Protein AF-A0A3P1XA28-F1 (afdb_monomer)

Radius of gyration: 16.22 Å; Cα contacts (8 Å, |Δi|>4): 141; chains: 1; bounding box: 40×24×55 Å

Foldseek 3Di:
DDDPPPPCLQVVLVVQCVVPNPVCLVVLLLVCLPDRSVVVLLVDQALSSLLSLLLCLPVDVVSVVSNVSSCVVHVLSLLQNLLVCLLDPDHDDRRNDDPDDPVCVVVVSVVSNVVSVVVNLVSCVVPVVSLVVNLVVHDPSSNVVNVVSVD

Structure (mmCIF, N/CA/C/O backbone):
data_AF-A0A3P1XA28-F1
#
_entry.id   AF-A0A3P1XA28-F1
#
loop_
_atom_site.group_PDB
_atom_site.id
_atom_site.type_symbol
_atom_site.label_atom_id
_atom_site.label_alt_id
_atom_site.label_comp_id
_atom_site.label_asym_id
_atom_site.label_entity_id
_atom_site.label_seq_id
_atom_site.pdbx_PDB_ins_code
_atom_site.Cartn_x
_atom_site.Cartn_y
_atom_site.Cartn_z
_atom_site.occupancy
_atom_site.B_iso_or_equiv
_atom_site.auth_seq_id
_atom_site.auth_comp_id
_atom_site.auth_asym_id
_atom_site.auth_atom_id
_atom_site.pdbx_PDB_model_num
ATOM 1 N N . TYR A 1 1 ? 19.705 12.591 -31.874 1.00 35.22 1 TYR A N 1
ATOM 2 C CA . TYR A 1 1 ? 19.775 11.276 -31.211 1.00 35.22 1 TYR A CA 1
ATOM 3 C C . TYR A 1 1 ? 18.579 11.206 -30.271 1.00 35.22 1 TYR A C 1
ATOM 5 O O . TYR A 1 1 ? 18.633 11.771 -29.188 1.00 35.22 1 TYR A O 1
ATOM 13 N N . MET A 1 2 ? 17.436 10.715 -30.758 1.00 36.44 2 MET A N 1
ATOM 14 C CA . MET A 1 2 ? 16.180 10.734 -30.000 1.00 36.44 2 MET A CA 1
ATOM 15 C C . MET A 1 2 ? 16.175 9.569 -29.012 1.00 36.44 2 MET A C 1
ATOM 17 O O . MET A 1 2 ? 16.286 8.412 -29.414 1.00 36.44 2 MET A O 1
ATOM 21 N N . SER A 1 3 ? 16.091 9.883 -27.722 1.00 41.44 3 SER A N 1
ATOM 22 C CA . SER A 1 3 ? 15.895 8.905 -26.661 1.00 41.44 3 SER A CA 1
ATOM 23 C C . SER A 1 3 ? 14.536 8.237 -26.847 1.00 41.44 3 SER A C 1
ATOM 25 O O . SER A 1 3 ? 13.502 8.894 -26.746 1.00 41.44 3 SER A O 1
ATOM 27 N N . HIS A 1 4 ? 14.530 6.928 -27.092 1.00 43.44 4 HIS A N 1
ATOM 28 C CA . HIS A 1 4 ? 13.352 6.089 -26.890 1.00 43.44 4 HIS A CA 1
ATOM 29 C C . HIS A 1 4 ? 13.027 6.059 -25.386 1.00 43.44 4 HIS A C 1
ATOM 31 O O . HIS A 1 4 ? 13.326 5.098 -24.679 1.00 43.44 4 HIS A O 1
ATOM 37 N N . GLU A 1 5 ? 12.448 7.139 -24.866 1.00 47.38 5 GLU A N 1
ATOM 38 C CA . GLU A 1 5 ? 11.681 7.070 -23.631 1.00 47.38 5 GLU A CA 1
ATOM 39 C C . GLU A 1 5 ? 10.524 6.103 -23.886 1.00 47.38 5 GLU A C 1
ATOM 41 O O . GLU A 1 5 ? 9.892 6.146 -24.940 1.00 47.38 5 GLU A O 1
ATOM 46 N N . ASN A 1 6 ? 10.305 5.167 -22.965 1.00 49.56 6 ASN A N 1
ATOM 47 C CA . ASN A 1 6 ? 9.288 4.122 -23.063 1.00 49.56 6 ASN A CA 1
ATOM 48 C C . ASN A 1 6 ? 7.876 4.725 -23.190 1.00 49.56 6 ASN A C 1
ATOM 50 O O . ASN A 1 6 ? 7.129 4.771 -22.219 1.00 49.56 6 ASN A O 1
ATOM 54 N N . HIS A 1 7 ? 7.484 5.132 -24.397 1.00 51.06 7 HIS A N 1
ATOM 55 C CA . HIS A 1 7 ? 6.177 5.715 -24.716 1.00 51.06 7 HIS A CA 1
ATOM 56 C C . HIS A 1 7 ? 5.020 4.726 -24.481 1.00 51.06 7 HIS A C 1
ATOM 58 O O . HIS A 1 7 ? 3.857 5.103 -24.399 1.00 51.06 7 HIS A O 1
ATOM 64 N N . PHE A 1 8 ? 5.345 3.439 -24.334 1.00 56.00 8 PHE A N 1
ATOM 65 C CA . PHE A 1 8 ? 4.400 2.364 -24.055 1.00 56.00 8 PHE A CA 1
ATOM 66 C C . PHE A 1 8 ? 4.283 2.023 -22.566 1.00 56.00 8 PHE A C 1
ATOM 68 O O . PHE A 1 8 ? 3.598 1.059 -22.240 1.00 56.00 8 PHE A O 1
ATOM 75 N N . GLY A 1 9 ? 4.919 2.770 -21.654 1.00 73.81 9 GLY A N 1
ATOM 76 C CA . GLY A 1 9 ? 4.881 2.477 -20.216 1.00 73.81 9 GLY A CA 1
ATOM 77 C C . GLY A 1 9 ? 3.452 2.360 -19.678 1.00 73.81 9 GLY A C 1
ATOM 78 O O . GLY A 1 9 ? 3.111 1.369 -19.032 1.00 73.81 9 GLY A O 1
ATOM 79 N N . TYR A 1 10 ? 2.591 3.315 -20.032 1.00 79.12 10 TYR A N 1
ATOM 80 C CA . TYR A 1 10 ? 1.174 3.292 -19.667 1.00 79.12 10 TYR A CA 1
ATOM 81 C C . TYR A 1 10 ? 0.411 2.172 -20.380 1.00 79.12 10 TYR A C 1
ATOM 83 O O . TYR A 1 10 ? -0.246 1.364 -19.727 1.00 79.12 10 TYR A O 1
ATOM 91 N N . ALA A 1 11 ? 0.527 2.087 -21.709 1.00 82.56 11 ALA A N 1
ATOM 92 C CA . ALA A 1 11 ? -0.209 1.117 -22.520 1.00 82.56 11 ALA A CA 1
ATOM 93 C C . ALA A 1 11 ? 0.125 -0.336 -22.145 1.00 82.56 11 ALA A C 1
ATOM 95 O O . ALA A 1 11 ? -0.777 -1.163 -22.040 1.00 82.56 11 ALA A O 1
ATOM 96 N N . ALA A 1 12 ? 1.396 -0.636 -21.868 1.00 83.38 12 ALA A N 1
ATOM 97 C CA . ALA A 1 12 ? 1.843 -1.955 -21.433 1.00 83.38 12 ALA A CA 1
ATOM 98 C C . ALA A 1 12 ? 1.327 -2.299 -20.029 1.00 83.38 12 ALA A C 1
ATOM 100 O O . ALA A 1 12 ? 0.850 -3.410 -19.810 1.00 83.38 12 ALA A O 1
ATOM 101 N N . CYS A 1 13 ? 1.361 -1.349 -19.085 1.00 84.75 13 CYS A N 1
ATOM 102 C CA . CYS A 1 13 ? 0.790 -1.565 -17.752 1.00 84.75 13 CYS A CA 1
ATOM 103 C C . CYS A 1 13 ? -0.730 -1.778 -17.823 1.00 84.75 13 CYS A C 1
ATOM 105 O O . CYS A 1 13 ? -1.255 -2.673 -17.163 1.00 84.75 13 CYS A O 1
ATOM 107 N N . ALA A 1 14 ? -1.429 -0.988 -18.641 1.00 85.62 14 ALA A N 1
ATOM 108 C CA . ALA A 1 14 ? -2.871 -1.096 -18.836 1.00 85.62 14 ALA A CA 1
ATOM 109 C C . ALA A 1 14 ? -3.264 -2.421 -19.509 1.00 85.62 14 ALA A C 1
ATOM 111 O O . ALA A 1 14 ? -4.197 -3.078 -19.051 1.00 85.62 14 ALA A O 1
ATOM 112 N N . ALA A 1 15 ? -2.537 -2.844 -20.548 1.00 87.56 15 ALA A N 1
ATOM 113 C CA . ALA A 1 15 ? -2.749 -4.133 -21.202 1.00 87.56 15 ALA A CA 1
ATOM 114 C C . ALA A 1 15 ? -2.528 -5.295 -20.224 1.00 87.56 15 ALA A C 1
ATOM 116 O O . ALA A 1 15 ? -3.389 -6.161 -20.095 1.00 87.56 15 ALA A O 1
ATOM 117 N N . LEU A 1 16 ? -1.440 -5.256 -19.448 1.00 86.94 16 LEU A N 1
ATOM 118 C CA . LEU A 1 16 ? -1.138 -6.288 -18.457 1.00 86.94 16 LEU A CA 1
ATOM 119 C C . LEU A 1 16 ? -2.225 -6.392 -17.375 1.00 86.94 16 LEU A C 1
ATOM 121 O O . LEU A 1 16 ? -2.646 -7.494 -17.024 1.00 86.94 16 LEU A O 1
ATOM 125 N N . LEU A 1 17 ? -2.701 -5.254 -16.860 1.00 88.25 17 LEU A N 1
ATOM 126 C CA . LEU A 1 17 ? -3.811 -5.212 -15.902 1.00 88.25 17 LEU A CA 1
ATOM 127 C C . LEU A 1 17 ? -5.118 -5.715 -16.518 1.00 88.25 17 LEU A C 1
ATOM 129 O O . LEU A 1 17 ? -5.898 -6.368 -15.833 1.00 88.25 17 LEU A O 1
ATOM 133 N N . ARG A 1 18 ? -5.361 -5.442 -17.802 1.00 88.38 18 ARG A N 1
ATOM 134 C CA . ARG A 1 18 ? -6.544 -5.938 -18.511 1.00 88.38 18 ARG A CA 1
ATOM 135 C C . ARG A 1 18 ? -6.508 -7.454 -18.702 1.00 88.38 18 ARG A C 1
ATOM 137 O O . ARG A 1 18 ? -7.546 -8.093 -18.577 1.00 88.38 18 ARG A O 1
ATOM 144 N N . GLU A 1 19 ? -5.343 -8.019 -19.003 1.00 90.56 19 GLU A N 1
ATOM 145 C CA . GLU A 1 19 ? -5.184 -9.453 -19.278 1.00 90.56 19 GLU A CA 1
ATOM 146 C C . GLU A 1 19 ? -5.108 -10.304 -18.006 1.00 90.56 19 GLU A C 1
ATOM 148 O O . GLU A 1 19 ? -5.679 -11.390 -17.953 1.00 90.56 19 GLU A O 1
ATOM 153 N N . GLN A 1 20 ? -4.398 -9.830 -16.980 1.00 87.94 20 GLN A N 1
ATOM 154 C CA . GLN A 1 20 ? -4.088 -10.619 -15.778 1.00 87.94 20 GLN A CA 1
ATOM 155 C C . GLN A 1 20 ? -4.778 -10.091 -14.514 1.00 87.94 20 GLN A C 1
ATOM 157 O O . GLN A 1 20 ? -4.670 -10.698 -13.445 1.00 87.94 20 GLN A O 1
ATOM 162 N N . GLY A 1 21 ? -5.476 -8.957 -14.602 1.00 86.38 21 GLY A N 1
ATOM 163 C CA . GLY A 1 21 ? -6.157 -8.347 -13.466 1.00 86.38 21 GLY A CA 1
ATOM 164 C C . GLY A 1 21 ? -5.202 -8.033 -12.313 1.00 86.38 21 GLY A C 1
ATOM 165 O O . GLY A 1 21 ? -4.064 -7.596 -12.498 1.00 86.38 21 GLY A O 1
ATOM 166 N N . LEU A 1 22 ? -5.662 -8.301 -11.091 1.00 85.75 22 LEU A N 1
ATOM 167 C CA . LEU A 1 22 ? -4.906 -8.048 -9.860 1.00 85.75 22 LEU A CA 1
ATOM 168 C C . LEU A 1 22 ? -3.626 -8.896 -9.752 1.00 85.75 22 LEU A C 1
ATOM 170 O O . LEU A 1 22 ? -2.677 -8.480 -9.088 1.00 85.75 22 LEU A O 1
ATOM 174 N N . ALA A 1 23 ? -3.544 -10.036 -10.448 1.00 87.38 23 ALA A N 1
ATOM 175 C CA . ALA A 1 23 ? -2.345 -10.878 -10.452 1.00 87.38 23 ALA A CA 1
ATOM 176 C C . ALA A 1 23 ? -1.135 -10.198 -11.128 1.00 87.38 23 ALA A C 1
ATOM 178 O O . ALA A 1 23 ? 0.005 -10.613 -10.914 1.00 87.38 23 ALA A O 1
ATOM 179 N N . ALA A 1 24 ? -1.355 -9.131 -11.905 1.00 87.75 24 ALA A N 1
ATOM 180 C CA . ALA A 1 24 ? -0.289 -8.322 -12.490 1.00 87.75 24 ALA A CA 1
ATOM 181 C C . ALA A 1 24 ? 0.409 -7.391 -11.484 1.00 87.75 24 ALA A C 1
ATOM 183 O O . ALA A 1 24 ? 1.544 -6.977 -11.727 1.00 87.75 24 ALA A O 1
ATOM 184 N N . ILE A 1 25 ? -0.239 -7.041 -10.364 1.00 86.00 25 ILE A N 1
ATOM 185 C CA . ILE A 1 25 ? 0.243 -6.001 -9.436 1.00 86.00 25 ILE A CA 1
ATOM 186 C C . ILE A 1 25 ? 1.679 -6.262 -8.943 1.00 86.00 25 ILE A C 1
ATOM 188 O O . ILE A 1 25 ? 2.491 -5.335 -9.010 1.00 86.00 25 ILE A O 1
ATOM 192 N N . PRO A 1 26 ? 2.066 -7.488 -8.526 1.00 84.94 26 PRO A N 1
ATOM 193 C CA . PRO A 1 26 ? 3.438 -7.758 -8.092 1.00 84.94 26 PRO A CA 1
ATOM 194 C C . PRO A 1 26 ? 4.483 -7.502 -9.187 1.00 84.94 26 PRO A C 1
ATOM 196 O O . PRO A 1 26 ? 5.574 -7.017 -8.895 1.00 84.94 26 PRO A O 1
ATOM 199 N N . ARG A 1 27 ? 4.144 -7.768 -10.457 1.00 84.94 27 ARG A N 1
ATOM 200 C CA . ARG A 1 27 ? 5.033 -7.512 -11.606 1.00 84.94 27 ARG A CA 1
ATOM 201 C C . ARG A 1 27 ? 5.207 -6.016 -11.860 1.00 84.94 27 ARG A C 1
ATOM 203 O O . ARG A 1 27 ? 6.284 -5.568 -12.242 1.00 84.94 27 ARG A O 1
ATOM 210 N N . LEU A 1 28 ? 4.163 -5.234 -11.602 1.00 86.25 28 LEU A N 1
ATOM 211 C CA . LEU A 1 28 ? 4.179 -3.780 -11.747 1.00 86.25 28 LEU A CA 1
ATOM 212 C C . LEU A 1 28 ? 4.897 -3.061 -10.601 1.00 86.25 28 LEU A C 1
ATOM 214 O O . LEU A 1 28 ? 5.304 -1.908 -10.767 1.00 86.25 28 LEU A O 1
ATOM 218 N N . ALA A 1 29 ? 5.109 -3.730 -9.465 1.00 84.81 29 ALA A N 1
ATOM 219 C CA . ALA A 1 29 ? 5.669 -3.124 -8.263 1.00 84.81 29 ALA A CA 1
ATOM 220 C C . ALA A 1 29 ? 7.033 -2.455 -8.492 1.00 84.81 29 ALA A C 1
ATOM 222 O O . ALA A 1 29 ? 7.284 -1.359 -7.987 1.00 84.81 29 ALA A O 1
ATOM 223 N N . MET A 1 30 ? 7.893 -3.046 -9.327 1.00 83.06 30 MET A N 1
ATOM 224 C CA . MET A 1 30 ? 9.197 -2.463 -9.666 1.00 83.06 30 MET A CA 1
ATOM 225 C C . MET A 1 30 ? 9.095 -1.124 -10.419 1.00 83.06 30 MET A C 1
ATOM 227 O O . MET A 1 30 ? 10.009 -0.300 -10.342 1.00 83.06 30 MET A O 1
ATOM 231 N N . TYR A 1 31 ? 7.971 -0.870 -11.094 1.00 85.75 31 TYR A N 1
ATOM 232 C CA . TYR A 1 31 ? 7.710 0.342 -11.871 1.00 85.75 31 TYR A CA 1
ATOM 233 C C . TYR A 1 31 ? 6.758 1.321 -11.176 1.00 85.75 31 TYR A C 1
ATOM 235 O O . TYR A 1 31 ? 6.542 2.405 -11.707 1.00 85.75 31 TYR A O 1
ATOM 243 N N . ALA A 1 32 ? 6.240 1.008 -9.985 1.00 85.00 32 ALA A N 1
ATOM 244 C CA . ALA A 1 32 ? 5.228 1.822 -9.297 1.00 85.00 32 ALA A CA 1
ATOM 245 C C . ALA A 1 32 ? 5.668 3.272 -8.995 1.00 85.00 32 ALA A C 1
ATOM 247 O O . ALA A 1 32 ? 4.841 4.169 -8.852 1.00 85.00 32 ALA A O 1
ATOM 248 N N . HIS A 1 33 ? 6.979 3.516 -8.925 1.00 81.00 33 HIS A N 1
ATOM 249 C CA . HIS A 1 33 ? 7.553 4.850 -8.738 1.00 81.00 33 HIS A CA 1
ATOM 250 C C . HIS A 1 33 ? 7.545 5.713 -10.013 1.00 81.00 33 HIS A C 1
ATOM 252 O O . HIS A 1 33 ? 7.692 6.939 -9.920 1.00 81.00 33 HIS A O 1
ATOM 258 N N . LYS A 1 34 ? 7.405 5.086 -11.191 1.00 85.44 34 LYS A N 1
ATOM 259 C CA . LYS A 1 34 ? 7.306 5.756 -12.493 1.00 85.44 34 LYS A CA 1
ATOM 260 C C . LYS A 1 34 ? 5.908 6.336 -12.688 1.00 85.44 34 LYS A C 1
ATOM 262 O O . LYS A 1 34 ? 4.939 5.855 -12.104 1.00 85.44 34 LYS A O 1
ATOM 267 N N . GLU A 1 35 ? 5.817 7.373 -13.512 1.00 83.00 35 GLU A N 1
ATOM 268 C CA . GLU A 1 35 ? 4.585 8.140 -13.680 1.00 83.00 35 GLU A CA 1
ATOM 269 C C . GLU A 1 35 ? 3.430 7.330 -14.257 1.00 83.00 35 GLU A C 1
ATOM 271 O O . GLU A 1 35 ? 2.358 7.310 -13.653 1.00 83.00 35 GLU A O 1
ATOM 276 N N . ASP A 1 36 ? 3.673 6.597 -15.337 1.00 85.38 36 ASP A N 1
ATOM 277 C CA . ASP A 1 36 ? 2.646 5.816 -16.024 1.00 85.38 36 ASP A CA 1
ATOM 278 C C . ASP A 1 36 ? 2.018 4.743 -15.127 1.00 85.38 36 ASP A C 1
ATOM 280 O O . ASP A 1 36 ? 0.812 4.732 -14.873 1.00 85.38 36 ASP A O 1
ATOM 284 N N . CYS A 1 37 ? 2.865 3.855 -14.599 1.00 86.44 37 CYS A N 1
ATOM 285 C CA . CYS A 1 37 ? 2.445 2.740 -13.757 1.00 86.44 37 CYS A CA 1
ATOM 286 C C . CYS A 1 37 ? 1.826 3.246 -12.448 1.00 86.44 37 CYS A C 1
ATOM 288 O O . CYS A 1 37 ? 0.732 2.828 -12.075 1.00 86.44 37 CYS A O 1
ATOM 290 N N . GLY A 1 38 ? 2.476 4.201 -11.774 1.00 85.00 38 GLY A N 1
ATOM 291 C CA . GLY A 1 38 ? 1.964 4.764 -10.528 1.00 85.00 38 GLY A CA 1
ATOM 292 C C . GLY A 1 38 ? 0.599 5.438 -10.697 1.00 85.00 38 GLY A C 1
ATOM 293 O O . GLY A 1 38 ? -0.257 5.305 -9.824 1.00 85.00 38 GLY A O 1
ATOM 294 N N . SER A 1 39 ? 0.366 6.134 -11.812 1.00 86.50 39 SER A N 1
ATOM 295 C CA . SER A 1 39 ? -0.911 6.818 -12.070 1.00 86.50 39 SER A CA 1
ATOM 296 C C . SER A 1 39 ? -2.058 5.851 -12.361 1.00 86.50 39 SER A C 1
ATOM 298 O O . SER A 1 39 ? -3.187 6.125 -11.952 1.00 86.50 39 SER A O 1
ATOM 300 N N . LEU A 1 40 ? -1.773 4.716 -13.008 1.00 87.19 40 LEU A N 1
ATOM 301 C CA . LEU A 1 40 ? -2.730 3.617 -13.182 1.00 87.19 40 LEU A CA 1
ATOM 302 C C . LEU A 1 40 ? -3.067 2.951 -11.850 1.00 87.19 40 LEU A C 1
ATOM 304 O O . LEU A 1 40 ? -4.239 2.802 -11.508 1.00 87.19 40 LEU A O 1
ATOM 308 N N . LEU A 1 41 ? -2.039 2.602 -11.074 1.00 88.06 41 LEU A N 1
ATOM 309 C CA . LEU A 1 41 ? -2.194 1.946 -9.779 1.00 88.06 41 LEU A CA 1
ATOM 310 C C . LEU A 1 41 ? -3.082 2.765 -8.832 1.00 88.06 41 LEU A C 1
ATOM 312 O O . LEU A 1 41 ? -3.953 2.209 -8.172 1.00 88.06 41 LEU A O 1
ATOM 316 N N . VAL A 1 42 ? -2.952 4.095 -8.819 1.00 89.44 42 VAL A N 1
ATOM 317 C CA . VAL A 1 42 ? -3.759 4.947 -7.927 1.00 89.44 42 VAL A CA 1
ATOM 318 C C . VAL A 1 42 ? -5.277 4.822 -8.141 1.00 89.44 42 VAL A C 1
ATOM 320 O O . VAL A 1 42 ? -6.048 5.156 -7.244 1.00 89.44 42 VAL A O 1
ATOM 323 N N . GLN A 1 43 ? -5.720 4.342 -9.303 1.00 87.88 43 GLN A N 1
ATOM 324 C CA . GLN A 1 43 ? -7.142 4.194 -9.627 1.00 87.88 43 GLN A CA 1
ATOM 325 C C . GLN A 1 43 ? -7.740 2.857 -9.165 1.00 87.88 43 GLN A C 1
ATOM 327 O O . GLN A 1 43 ? -8.957 2.698 -9.176 1.00 87.88 43 GLN A O 1
ATOM 332 N N . ILE A 1 44 ? -6.909 1.896 -8.756 1.00 88.50 44 ILE A N 1
ATOM 333 C CA . ILE A 1 44 ? -7.345 0.538 -8.422 1.00 88.50 44 ILE A CA 1
ATOM 334 C C . ILE A 1 44 ? -7.525 0.424 -6.912 1.00 88.50 4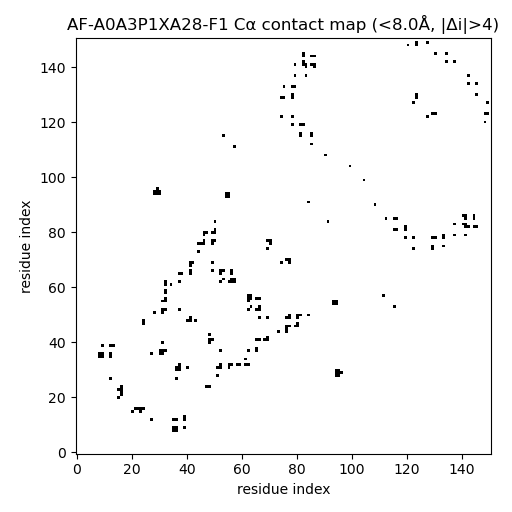4 ILE A C 1
ATOM 336 O O . ILE A 1 44 ? -6.543 0.438 -6.176 1.00 88.50 44 ILE A O 1
ATOM 340 N N . ASN A 1 45 ? -8.764 0.241 -6.450 1.00 88.62 45 ASN A N 1
ATOM 341 C CA . ASN A 1 45 ? -9.057 0.016 -5.034 1.00 88.62 45 ASN A CA 1
ATOM 342 C C . ASN A 1 45 ? -8.654 -1.402 -4.595 1.00 88.62 45 ASN A C 1
ATOM 344 O O . ASN A 1 45 ? -9.482 -2.312 -4.575 1.00 88.62 45 ASN A O 1
ATOM 348 N N . HIS A 1 46 ? -7.378 -1.612 -4.272 1.00 84.56 46 HIS A N 1
ATOM 349 C CA . HIS A 1 46 ? -6.896 -2.904 -3.795 1.00 84.56 46 HIS A CA 1
ATOM 350 C C . HIS A 1 46 ? -5.760 -2.768 -2.760 1.00 84.56 46 HIS A C 1
ATOM 352 O O . HIS A 1 46 ? -4.798 -2.033 -3.006 1.00 84.56 46 HIS A O 1
ATOM 358 N N . PRO A 1 47 ? -5.788 -3.513 -1.633 1.00 82.44 47 PRO A N 1
ATOM 359 C CA . PRO A 1 47 ? -4.774 -3.413 -0.575 1.00 82.44 47 PRO A CA 1
ATOM 360 C C . PRO A 1 47 ? -3.331 -3.628 -1.055 1.00 82.44 47 PRO A C 1
ATOM 362 O O . PRO A 1 47 ? -2.418 -2.919 -0.633 1.00 82.44 47 PRO A O 1
ATOM 365 N N . GLN A 1 48 ? -3.105 -4.544 -2.005 1.00 85.25 48 GLN A N 1
ATOM 366 C CA . GLN A 1 48 ? -1.756 -4.761 -2.553 1.00 85.25 48 GLN A CA 1
ATOM 367 C C . GLN A 1 48 ? -1.228 -3.549 -3.334 1.00 85.25 48 GLN A C 1
ATOM 369 O O . GLN A 1 48 ? -0.014 -3.332 -3.393 1.00 85.25 48 GLN A O 1
ATOM 374 N N . VAL A 1 49 ? -2.117 -2.746 -3.925 1.00 90.00 49 VAL A N 1
ATOM 375 C CA . VAL A 1 49 ? -1.722 -1.560 -4.686 1.00 90.00 49 VAL A CA 1
ATOM 376 C C . VAL A 1 49 ? -1.217 -0.479 -3.746 1.00 90.00 49 VAL A C 1
ATOM 378 O O . VAL A 1 49 ? -0.094 -0.007 -3.910 1.00 90.00 49 VAL A O 1
ATOM 381 N N . ILE A 1 50 ? -1.990 -0.140 -2.715 1.00 91.81 50 ILE A N 1
ATOM 382 C CA . ILE A 1 50 ? -1.550 0.843 -1.723 1.00 91.81 50 ILE A CA 1
ATOM 383 C C . ILE A 1 50 ? -0.325 0.363 -0.949 1.00 91.81 50 ILE A C 1
ATOM 385 O O . ILE A 1 50 ? 0.581 1.158 -0.722 1.00 91.81 50 ILE A O 1
ATOM 389 N N . ARG A 1 51 ? -0.212 -0.937 -0.651 1.00 90.38 51 ARG A N 1
ATOM 390 C CA . ARG A 1 51 ? 1.012 -1.513 -0.077 1.00 90.38 51 ARG A CA 1
ATOM 391 C C . ARG A 1 51 ? 2.223 -1.233 -0.965 1.00 90.38 51 ARG A C 1
ATOM 393 O O . ARG A 1 51 ? 3.248 -0.761 -0.486 1.00 90.38 51 ARG A O 1
ATOM 400 N N . THR A 1 52 ? 2.087 -1.451 -2.268 1.00 89.56 52 THR A N 1
ATOM 401 C CA . THR A 1 52 ? 3.145 -1.161 -3.241 1.00 89.56 52 THR A CA 1
ATOM 402 C C . THR A 1 52 ? 3.474 0.333 -3.300 1.00 89.56 52 THR A C 1
ATOM 404 O O . THR A 1 52 ? 4.649 0.695 -3.280 1.00 89.56 52 THR A O 1
ATOM 407 N N . LEU A 1 53 ? 2.462 1.207 -3.321 1.00 90.44 53 LEU A N 1
ATOM 408 C CA . LEU A 1 53 ? 2.646 2.663 -3.335 1.00 90.44 53 LEU A CA 1
ATOM 409 C C . LEU A 1 53 ? 3.332 3.171 -2.056 1.00 90.44 53 LEU A C 1
ATOM 411 O O . LEU A 1 53 ? 4.237 3.998 -2.143 1.00 90.44 53 LEU A O 1
ATOM 415 N N . LEU A 1 54 ? 2.964 2.638 -0.887 1.00 90.62 54 LEU A N 1
ATOM 416 C CA . LEU A 1 54 ? 3.586 2.942 0.407 1.00 90.62 54 LEU A CA 1
ATOM 417 C C . LEU A 1 54 ? 5.054 2.509 0.465 1.00 90.62 54 LEU A C 1
ATOM 419 O O . LEU A 1 54 ? 5.867 3.195 1.084 1.00 90.62 54 LEU A O 1
ATOM 423 N N . LEU A 1 55 ? 5.407 1.401 -0.193 1.00 88.56 55 LEU A N 1
ATOM 424 C CA . LEU A 1 55 ? 6.787 0.914 -0.263 1.00 88.56 55 LEU A CA 1
ATOM 425 C C . LEU A 1 55 ? 7.693 1.777 -1.141 1.00 88.56 55 LEU A C 1
ATOM 427 O O . LEU A 1 55 ? 8.902 1.721 -0.933 1.00 88.56 55 LEU A O 1
ATOM 431 N N . VAL A 1 56 ? 7.133 2.521 -2.102 1.00 86.75 56 VAL A N 1
ATOM 432 C CA . VAL A 1 56 ? 7.878 3.400 -3.025 1.00 86.75 56 VAL A CA 1
ATOM 433 C C . VAL A 1 56 ? 7.681 4.894 -2.739 1.00 86.75 56 VAL A C 1
ATOM 435 O O . VAL A 1 56 ? 8.181 5.731 -3.493 1.00 86.75 56 VAL A O 1
ATOM 438 N N . ALA A 1 57 ? 6.945 5.244 -1.681 1.00 86.56 57 ALA A N 1
ATOM 439 C CA . ALA A 1 57 ? 6.532 6.616 -1.380 1.00 86.56 57 ALA A CA 1
ATOM 440 C C . ALA A 1 57 ? 7.719 7.573 -1.177 1.00 86.56 57 ALA A C 1
ATOM 442 O O . ALA A 1 57 ? 7.650 8.734 -1.577 1.00 86.56 57 ALA A O 1
ATOM 443 N N . ASP A 1 58 ? 8.822 7.079 -0.614 1.00 83.25 58 ASP A N 1
ATOM 444 C CA . ASP A 1 58 ? 10.035 7.846 -0.320 1.00 83.25 58 ASP A CA 1
ATOM 445 C C . ASP A 1 58 ? 10.976 8.008 -1.526 1.00 83.25 58 ASP A C 1
ATOM 447 O O . ASP A 1 58 ? 11.957 8.744 -1.438 1.00 83.25 58 ASP A O 1
ATOM 451 N N . LYS A 1 59 ? 10.690 7.386 -2.681 1.00 80.00 59 LYS A N 1
ATOM 452 C CA . LYS A 1 59 ? 11.560 7.519 -3.865 1.00 80.00 59 LYS A CA 1
ATOM 453 C C . LYS A 1 59 ? 11.540 8.899 -4.497 1.00 80.00 59 LYS A C 1
ATOM 455 O O . LYS A 1 59 ? 12.558 9.351 -5.013 1.00 80.00 59 LYS A O 1
ATOM 460 N N . ASN A 1 60 ? 10.365 9.512 -4.588 1.00 83.62 60 ASN A N 1
ATOM 461 C CA . ASN A 1 60 ? 10.193 10.792 -5.260 1.00 83.62 60 ASN A CA 1
ATOM 462 C C . ASN A 1 60 ? 8.913 11.491 -4.786 1.00 83.62 60 ASN A C 1
ATOM 464 O O . ASN A 1 60 ? 7.956 10.852 -4.345 1.00 83.62 60 ASN A O 1
ATOM 468 N N . LYS A 1 61 ? 8.879 12.822 -4.925 1.00 86.62 61 LYS A N 1
ATOM 469 C CA . LYS A 1 61 ? 7.712 13.639 -4.553 1.00 86.62 61 LYS A CA 1
ATOM 470 C C . LYS A 1 61 ? 6.405 13.149 -5.210 1.00 86.62 61 LYS A C 1
ATOM 472 O O . LYS A 1 61 ? 5.408 13.072 -4.495 1.00 86.62 61 LYS A O 1
ATOM 477 N N . PRO A 1 62 ? 6.371 12.762 -6.504 1.00 87.38 62 PRO A N 1
ATOM 478 C CA . PRO A 1 62 ? 5.153 12.234 -7.118 1.00 87.38 62 PRO A CA 1
ATOM 479 C C . PRO A 1 62 ? 4.616 10.959 -6.456 1.00 87.38 62 PRO A C 1
ATOM 481 O O . PRO A 1 62 ? 3.407 10.823 -6.313 1.00 87.38 62 PRO A O 1
ATOM 484 N N . SER A 1 63 ? 5.473 10.036 -6.014 1.00 86.56 63 SER A N 1
ATOM 485 C CA . SER A 1 63 ? 5.036 8.792 -5.356 1.00 86.56 63 SER A CA 1
ATOM 486 C C . SER A 1 63 ? 4.385 9.073 -4.005 1.00 86.56 63 SER A C 1
ATOM 488 O O . SER A 1 63 ? 3.335 8.506 -3.705 1.00 86.56 63 SER A O 1
ATOM 490 N N . LEU A 1 64 ? 4.923 10.028 -3.244 1.00 88.62 64 LEU A N 1
ATOM 491 C CA . LEU A 1 64 ? 4.281 10.510 -2.022 1.00 88.62 64 LEU A CA 1
ATOM 492 C C . LEU A 1 64 ? 2.905 11.136 -2.310 1.00 88.62 64 LEU A C 1
ATOM 494 O O . LEU A 1 64 ? 1.926 10.834 -1.629 1.00 88.62 64 LEU A O 1
ATOM 498 N N . GLN A 1 65 ? 2.798 11.957 -3.361 1.00 89.56 65 GLN A N 1
ATOM 499 C CA . GLN A 1 65 ? 1.518 12.548 -3.782 1.00 89.56 65 GLN A CA 1
ATOM 500 C C . GLN A 1 65 ? 0.506 11.491 -4.249 1.00 89.56 65 GLN A C 1
ATOM 502 O O . GLN A 1 65 ? -0.696 11.651 -4.044 1.00 89.56 65 GLN A O 1
ATOM 507 N N . ARG A 1 66 ? 0.965 10.377 -4.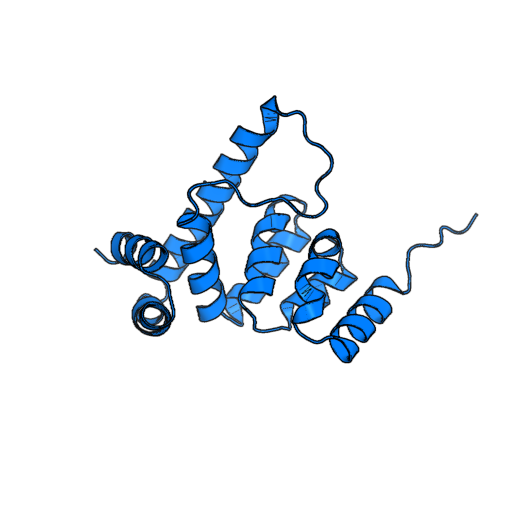828 1.00 90.06 66 ARG A N 1
ATOM 508 C CA . ARG A 1 66 ? 0.103 9.248 -5.208 1.00 90.06 66 ARG A CA 1
ATOM 509 C C . ARG A 1 66 ? -0.498 8.553 -3.993 1.00 90.06 66 ARG A C 1
ATOM 511 O O . ARG A 1 66 ? -1.698 8.302 -4.000 1.00 90.06 66 ARG A O 1
ATOM 518 N N . VAL A 1 67 ? 0.282 8.325 -2.936 1.00 90.88 67 VAL A N 1
ATOM 519 C CA . VAL A 1 67 ? -0.249 7.845 -1.644 1.00 90.88 67 VAL A CA 1
ATOM 520 C C . VAL A 1 67 ? -1.235 8.863 -1.061 1.00 90.88 67 VAL A C 1
ATOM 522 O O . VAL A 1 67 ? -2.315 8.497 -0.594 1.00 90.88 67 VAL A O 1
ATOM 525 N N . ALA A 1 68 ? -0.913 10.158 -1.157 1.00 89.75 68 ALA A N 1
ATOM 526 C CA . ALA A 1 68 ? -1.801 11.231 -0.718 1.00 89.75 68 ALA A CA 1
ATOM 527 C C . ALA A 1 68 ? -3.139 11.257 -1.492 1.00 89.75 68 ALA A C 1
ATOM 529 O O . ALA A 1 68 ? -4.190 11.530 -0.923 1.00 89.75 68 ALA A O 1
ATOM 530 N N . LYS A 1 69 ? -3.127 10.953 -2.789 1.00 91.06 69 LYS A N 1
ATOM 531 C CA . LYS A 1 69 ? -4.346 10.843 -3.601 1.00 91.06 69 LYS A CA 1
ATOM 532 C C . LYS A 1 69 ? -5.110 9.552 -3.300 1.00 91.06 69 LYS A C 1
ATOM 534 O O . LYS A 1 69 ? -6.329 9.583 -3.176 1.00 91.06 69 LYS A O 1
ATOM 539 N N . TYR A 1 70 ? -4.398 8.437 -3.150 1.00 91.31 70 TYR A N 1
ATOM 540 C CA . TYR A 1 70 ? -5.002 7.132 -2.903 1.00 91.31 70 TYR A CA 1
ATOM 541 C C . TYR A 1 70 ? -5.759 7.096 -1.576 1.00 91.31 70 TYR A C 1
ATOM 543 O O . TYR A 1 70 ? -6.906 6.664 -1.560 1.00 91.31 70 TYR A O 1
ATOM 551 N N . HIS A 1 71 ? -5.173 7.590 -0.478 1.00 87.25 71 HIS A N 1
ATOM 552 C CA . HIS A 1 71 ? -5.843 7.524 0.828 1.00 87.25 71 HIS A CA 1
ATOM 553 C C . HIS A 1 71 ? -7.136 8.341 0.879 1.00 87.25 71 HIS A C 1
ATOM 555 O O . HIS A 1 71 ? -8.055 7.965 1.597 1.00 87.25 71 HIS A O 1
ATOM 561 N N . LYS A 1 72 ? -7.221 9.440 0.116 1.00 88.75 72 LYS A N 1
ATOM 562 C CA . LYS A 1 72 ? -8.445 10.247 0.020 1.00 88.75 72 LYS A CA 1
ATOM 563 C C . LYS A 1 72 ? -9.568 9.488 -0.675 1.00 88.75 72 LYS A C 1
ATOM 565 O O . LYS A 1 72 ? -10.719 9.622 -0.284 1.00 88.75 72 LYS A O 1
ATOM 570 N N . ASN A 1 73 ? -9.224 8.696 -1.688 1.00 89.75 73 ASN A N 1
ATOM 571 C CA . ASN A 1 73 ? -10.194 7.919 -2.453 1.00 89.75 73 ASN A CA 1
ATOM 572 C C . ASN A 1 73 ? -10.560 6.604 -1.750 1.00 89.75 73 ASN A C 1
ATOM 574 O O . ASN A 1 73 ? -11.708 6.177 -1.808 1.00 89.75 73 ASN A O 1
ATOM 578 N N . PHE A 1 74 ? -9.587 5.962 -1.096 1.00 90.81 74 PHE A N 1
ATOM 579 C CA . PHE A 1 74 ? -9.706 4.618 -0.525 1.00 90.81 74 PHE A CA 1
ATOM 580 C C . PHE A 1 74 ? -9.085 4.553 0.885 1.00 90.81 74 PHE A C 1
ATOM 582 O O . PHE A 1 74 ? -8.026 3.936 1.091 1.00 90.81 74 PHE A O 1
ATOM 589 N N . PRO A 1 75 ? -9.718 5.194 1.883 1.00 88.94 75 PRO A N 1
ATOM 590 C CA . PRO A 1 75 ? -9.176 5.254 3.237 1.00 88.94 75 PRO A CA 1
ATOM 591 C C . PRO A 1 75 ? -9.170 3.879 3.927 1.00 88.94 75 PRO A C 1
ATOM 593 O O . PRO A 1 75 ? -8.185 3.546 4.586 1.00 88.94 75 PRO A O 1
ATOM 596 N N . HIS A 1 76 ? -10.179 3.029 3.693 1.00 89.88 76 HIS A N 1
ATOM 597 C CA . HIS A 1 76 ? -10.252 1.662 4.238 1.00 89.88 76 HIS A CA 1
ATOM 598 C C . HIS A 1 76 ? -9.079 0.783 3.801 1.00 89.88 76 HIS A C 1
ATOM 600 O O . HIS A 1 76 ? -8.410 0.173 4.633 1.00 89.88 76 HIS A O 1
ATOM 606 N N . ALA A 1 77 ? -8.791 0.754 2.495 1.00 89.94 77 ALA A N 1
ATOM 607 C CA . ALA A 1 77 ? -7.687 -0.035 1.950 1.00 89.94 77 ALA A CA 1
ATOM 608 C C . ALA A 1 77 ? -6.330 0.474 2.457 1.00 89.94 77 ALA A C 1
ATOM 610 O O . ALA A 1 77 ? -5.425 -0.319 2.714 1.00 89.94 77 ALA A O 1
ATOM 611 N N . THR A 1 78 ? -6.195 1.794 2.629 1.00 90.94 78 THR A N 1
ATOM 612 C CA . THR A 1 78 ? -4.976 2.409 3.169 1.00 90.94 78 THR A CA 1
ATOM 613 C C . THR A 1 78 ? -4.752 2.019 4.625 1.00 90.94 78 THR A C 1
ATOM 615 O O . THR A 1 78 ? -3.645 1.625 4.985 1.00 90.94 78 THR A O 1
ATOM 618 N N . LEU A 1 79 ? -5.800 2.078 5.448 1.00 89.81 79 LEU A N 1
ATOM 619 C CA . LEU A 1 79 ? -5.758 1.673 6.851 1.00 89.81 79 LEU A CA 1
ATOM 620 C C . LEU A 1 79 ? -5.367 0.197 6.981 1.00 89.81 79 LEU A C 1
ATOM 622 O O . LEU A 1 79 ? -4.432 -0.121 7.716 1.00 89.81 79 LEU A O 1
ATOM 626 N N . ALA A 1 80 ? -6.024 -0.683 6.218 1.00 90.50 80 ALA A N 1
ATOM 627 C CA . ALA A 1 80 ? -5.723 -2.112 6.208 1.00 90.50 80 ALA A CA 1
ATOM 628 C C . ALA A 1 80 ? -4.248 -2.380 5.868 1.00 90.50 8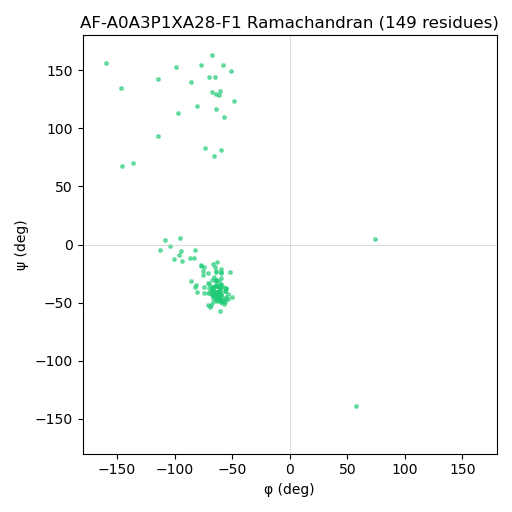0 ALA A C 1
ATOM 630 O O . ALA A 1 80 ? -3.546 -3.071 6.604 1.00 90.50 80 ALA A O 1
ATOM 631 N N . ALA A 1 81 ? -3.752 -1.770 4.788 1.00 91.00 81 ALA A N 1
ATOM 632 C CA . ALA A 1 81 ? -2.380 -1.968 4.338 1.00 91.00 81 ALA A CA 1
ATOM 633 C C . ALA A 1 81 ? -1.335 -1.409 5.317 1.00 91.00 81 ALA A C 1
ATOM 635 O O . ALA A 1 81 ? -0.280 -2.017 5.481 1.00 91.00 81 ALA A O 1
ATOM 636 N N . LEU A 1 82 ? -1.609 -0.278 5.977 1.00 90.19 82 LEU A N 1
ATOM 637 C CA . LEU A 1 82 ? -0.722 0.277 7.007 1.00 90.19 82 LEU A CA 1
ATOM 638 C C . LEU A 1 82 ? -0.653 -0.629 8.236 1.00 90.19 82 LEU A C 1
ATOM 640 O O . LEU A 1 82 ? 0.441 -0.892 8.732 1.00 90.19 82 LEU A O 1
ATOM 644 N N . ALA A 1 83 ? -1.800 -1.131 8.698 1.00 89.62 83 ALA A N 1
ATOM 645 C CA . ALA A 1 83 ? -1.857 -2.062 9.819 1.00 89.62 83 ALA A CA 1
ATOM 646 C C . ALA A 1 83 ? -1.097 -3.359 9.505 1.00 89.62 83 ALA A C 1
ATOM 648 O O . ALA A 1 83 ? -0.341 -3.844 10.343 1.00 89.62 83 ALA A O 1
ATOM 649 N N . GLU A 1 84 ? -1.246 -3.889 8.288 1.00 89.12 84 GLU A N 1
ATOM 650 C CA . GLU A 1 84 ? -0.484 -5.051 7.830 1.00 89.12 84 GLU A CA 1
ATOM 651 C C . GLU A 1 84 ? 1.016 -4.788 7.763 1.00 89.12 84 GLU A C 1
ATOM 653 O O . GLU A 1 84 ? 1.789 -5.599 8.262 1.00 89.12 84 GLU A O 1
ATOM 658 N N . LEU A 1 85 ? 1.436 -3.670 7.168 1.00 89.75 85 LEU A N 1
ATOM 659 C CA . LEU A 1 85 ? 2.852 -3.332 7.030 1.00 89.75 85 LEU A CA 1
ATOM 660 C C . LEU A 1 85 ? 3.535 -3.134 8.385 1.00 89.75 85 LEU A C 1
ATOM 662 O O . LEU A 1 85 ? 4.648 -3.616 8.571 1.00 89.75 85 LEU A O 1
ATOM 666 N N . LEU A 1 86 ? 2.865 -2.468 9.328 1.00 88.62 86 LEU A N 1
ATOM 667 C CA . LEU A 1 86 ? 3.384 -2.234 10.679 1.00 88.62 86 LEU A CA 1
ATOM 668 C C . LEU A 1 86 ? 3.354 -3.486 11.566 1.00 88.62 86 LEU A C 1
ATOM 670 O O . LEU A 1 86 ? 4.051 -3.523 12.577 1.00 88.62 86 LEU A O 1
ATOM 674 N N . ALA A 1 87 ? 2.551 -4.489 11.209 1.00 88.94 87 ALA A N 1
ATOM 675 C CA . ALA A 1 87 ? 2.498 -5.773 11.900 1.00 88.94 87 ALA A CA 1
ATOM 676 C C . ALA A 1 87 ? 3.588 -6.759 11.445 1.00 88.94 87 ALA A C 1
ATOM 678 O O . ALA A 1 87 ? 3.775 -7.788 12.095 1.00 88.94 87 ALA A O 1
ATOM 679 N N . LEU A 1 88 ? 4.295 -6.480 10.343 1.00 86.12 88 LEU A N 1
ATOM 680 C CA . LEU A 1 88 ? 5.372 -7.346 9.865 1.00 86.12 88 LEU A CA 1
ATOM 681 C C . LEU A 1 88 ? 6.551 -7.332 10.843 1.00 86.12 88 LEU A C 1
ATOM 683 O O . LEU A 1 88 ? 7.048 -6.277 11.229 1.00 86.12 88 LEU A O 1
ATOM 687 N N . THR A 1 89 ? 7.034 -8.522 11.196 1.00 75.75 89 THR A N 1
ATOM 688 C CA . THR A 1 89 ? 8.246 -8.703 12.011 1.00 75.75 89 THR A CA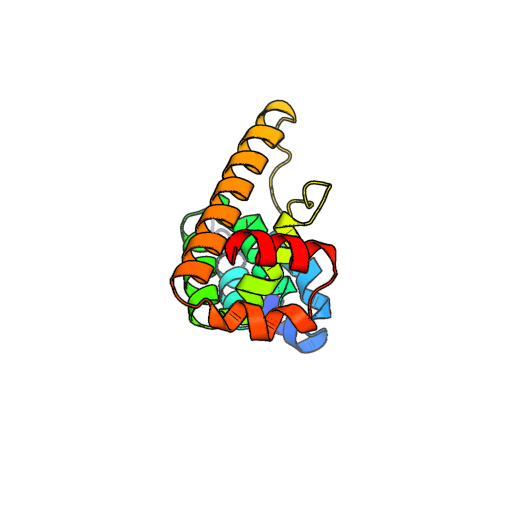 1
ATOM 689 C C . THR A 1 89 ? 9.522 -8.451 11.215 1.00 75.75 89 THR A C 1
ATOM 691 O O . THR A 1 89 ? 10.543 -8.081 11.787 1.00 75.75 89 THR A O 1
ATOM 694 N N . GLU A 1 90 ? 9.463 -8.648 9.897 1.00 78.69 90 GLU A N 1
ATOM 695 C CA . GLU A 1 90 ? 10.580 -8.451 8.981 1.00 78.69 90 GLU A CA 1
ATOM 696 C C . GLU A 1 90 ? 10.298 -7.304 8.003 1.00 78.69 90 GLU A C 1
ATOM 698 O O . GLU A 1 90 ? 9.170 -7.170 7.511 1.00 78.69 90 GLU A O 1
ATOM 703 N N . PRO A 1 91 ? 11.313 -6.490 7.661 1.00 76.38 91 PRO A N 1
ATOM 704 C CA . PRO A 1 91 ? 11.133 -5.408 6.711 1.00 76.38 91 PRO A CA 1
ATOM 705 C C . PRO A 1 91 ? 10.721 -5.949 5.335 1.00 76.38 91 PRO A C 1
ATOM 707 O O . PRO A 1 91 ? 11.413 -6.801 4.771 1.00 76.38 91 PRO A O 1
ATOM 710 N N . PRO A 1 92 ? 9.643 -5.429 4.728 1.00 80.38 92 PRO A N 1
ATOM 711 C CA . PRO A 1 92 ? 9.213 -5.889 3.418 1.00 80.38 92 PRO A CA 1
ATOM 712 C C . PRO A 1 92 ? 10.258 -5.559 2.348 1.00 80.38 92 PRO A C 1
ATOM 714 O O . PRO A 1 92 ? 10.873 -4.482 2.359 1.00 80.38 92 PRO A O 1
ATOM 717 N N . ALA A 1 93 ? 10.393 -6.472 1.380 1.00 77.00 93 ALA A N 1
ATOM 718 C CA . ALA A 1 93 ? 11.188 -6.257 0.179 1.00 77.00 93 ALA A CA 1
ATOM 719 C C . ALA A 1 93 ? 10.800 -4.933 -0.497 1.00 77.00 93 ALA A C 1
ATOM 721 O O . ALA A 1 93 ? 9.656 -4.481 -0.413 1.00 77.00 93 ALA A O 1
ATOM 722 N N . ARG A 1 94 ? 11.769 -4.298 -1.162 1.00 75.06 94 ARG A N 1
ATOM 723 C CA . ARG A 1 94 ? 11.616 -2.960 -1.749 1.00 75.06 94 ARG A CA 1
ATOM 724 C C . ARG A 1 94 ? 11.701 -3.030 -3.272 1.00 75.06 94 ARG A C 1
ATOM 726 O O . ARG A 1 94 ? 12.803 -2.977 -3.822 1.00 75.06 94 ARG A O 1
ATOM 733 N N . PRO A 1 95 ? 10.562 -3.146 -3.975 1.00 69.94 95 PRO A N 1
ATOM 734 C CA . PRO A 1 95 ? 10.563 -3.327 -5.416 1.00 69.94 95 PRO A CA 1
ATOM 735 C C . PRO A 1 95 ? 11.161 -2.114 -6.139 1.00 69.94 95 PRO A C 1
ATOM 737 O O . PRO A 1 95 ? 10.785 -0.962 -5.910 1.00 69.94 95 PRO A O 1
ATOM 740 N N . GLY A 1 96 ? 12.111 -2.379 -7.033 1.00 67.44 96 GLY A N 1
ATOM 741 C CA . GLY A 1 96 ? 12.706 -1.381 -7.920 1.00 67.44 96 GLY A CA 1
ATOM 742 C C . GLY A 1 96 ? 13.683 -0.397 -7.269 1.00 67.44 96 GLY A C 1
ATOM 743 O O . GLY A 1 96 ? 14.097 0.538 -7.952 1.00 67.44 96 GLY A O 1
ATOM 744 N N . TYR A 1 97 ? 14.030 -0.517 -5.983 1.00 68.75 97 TYR A N 1
ATOM 745 C CA . TYR A 1 97 ? 15.116 0.289 -5.402 1.00 68.75 97 TYR A CA 1
ATOM 746 C C . TYR A 1 97 ? 16.467 -0.180 -5.961 1.00 68.75 97 TYR A C 1
ATOM 748 O O . TYR A 1 97 ? 16.631 -1.382 -6.175 1.00 68.75 97 TYR A O 1
ATOM 756 N N . PRO A 1 98 ? 17.432 0.730 -6.195 1.00 65.81 98 PRO A N 1
ATOM 757 C CA . PRO A 1 98 ? 18.807 0.305 -6.424 1.00 65.81 98 PRO A CA 1
ATOM 758 C C . PRO A 1 98 ? 19.295 -0.493 -5.209 1.00 65.81 98 PRO A C 1
ATOM 760 O O . PRO A 1 98 ? 18.792 -0.295 -4.099 1.00 65.81 98 PRO A O 1
ATOM 763 N N . ILE A 1 99 ? 20.266 -1.386 -5.413 1.00 65.50 99 ILE A N 1
ATOM 764 C CA . ILE A 1 99 ? 20.957 -2.060 -4.309 1.00 65.50 99 ILE A CA 1
ATOM 765 C C . ILE A 1 99 ? 21.548 -0.952 -3.435 1.00 65.50 99 ILE A C 1
ATOM 767 O O . ILE A 1 99 ? 22.418 -0.202 -3.874 1.00 65.50 99 ILE A O 1
ATOM 771 N N . ILE A 1 100 ? 20.993 -0.776 -2.240 1.00 64.50 100 ILE A N 1
ATOM 772 C CA . ILE A 1 100 ? 21.482 0.221 -1.293 1.00 64.50 100 ILE A CA 1
ATOM 773 C C . ILE A 1 100 ? 22.606 -0.436 -0.514 1.00 64.50 100 ILE A C 1
ATOM 775 O O . ILE A 1 100 ? 22.483 -1.594 -0.135 1.00 64.50 100 ILE A O 1
ATOM 779 N N . GLU A 1 101 ? 23.672 0.313 -0.251 1.00 61.06 101 GLU A N 1
ATOM 780 C CA . GLU A 1 101 ? 24.682 -0.080 0.728 1.00 61.06 101 GLU A CA 1
ATOM 781 C C . GLU A 1 101 ? 23.985 -0.512 2.027 1.00 61.06 101 GLU A C 1
ATOM 783 O O . GLU A 1 101 ? 23.241 0.278 2.619 1.00 61.06 101 GLU A O 1
ATOM 788 N N . ASP A 1 102 ? 24.239 -1.739 2.488 1.00 63.56 102 ASP A N 1
ATOM 789 C CA . ASP A 1 102 ? 23.536 -2.362 3.624 1.00 63.56 102 ASP A CA 1
ATOM 790 C C . ASP A 1 102 ? 23.514 -1.485 4.888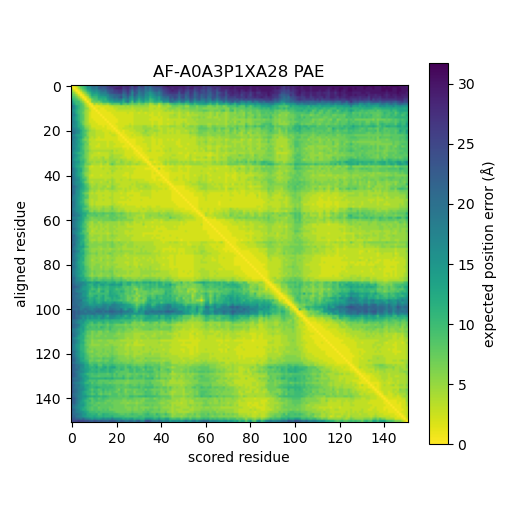 1.00 63.56 102 ASP A C 1
ATOM 792 O O . ASP A 1 102 ? 22.604 -1.566 5.707 1.00 63.56 102 ASP A O 1
ATOM 796 N N . LYS A 1 103 ? 24.473 -0.561 5.015 1.00 65.50 103 LYS A N 1
ATOM 797 C CA . LYS A 1 103 ? 24.573 0.408 6.114 1.00 65.50 103 LYS A CA 1
ATOM 798 C C . LYS A 1 103 ? 23.464 1.470 6.134 1.00 65.50 103 LYS A C 1
ATOM 800 O O . LYS A 1 103 ? 23.124 1.956 7.209 1.00 65.50 103 LYS A O 1
ATOM 805 N N . LYS A 1 104 ? 22.907 1.864 4.982 1.00 73.25 104 LYS A N 1
ATOM 806 C CA . LYS A 1 104 ? 21.868 2.917 4.884 1.00 73.25 104 LYS A CA 1
ATOM 807 C C . LYS A 1 104 ? 20.444 2.352 4.909 1.00 73.25 104 LYS A C 1
ATOM 809 O O . LYS A 1 104 ? 19.489 3.098 5.128 1.00 73.25 104 LYS A O 1
ATOM 814 N N . LEU A 1 105 ? 20.304 1.040 4.715 1.00 73.56 105 LEU A N 1
ATOM 815 C CA . LEU A 1 105 ? 19.025 0.334 4.703 1.00 73.56 105 LEU A CA 1
ATOM 816 C C . LEU A 1 105 ? 18.227 0.488 6.018 1.00 73.56 105 LEU A C 1
ATOM 818 O O . LEU A 1 105 ? 17.043 0.824 5.922 1.00 73.56 105 LEU A O 1
ATOM 822 N N . PRO A 1 106 ? 18.824 0.344 7.223 1.00 79.62 106 PRO A N 1
ATOM 823 C CA . PRO A 1 106 ? 18.069 0.423 8.475 1.00 79.62 106 PRO A CA 1
ATOM 824 C C . PRO A 1 106 ? 17.513 1.824 8.747 1.00 79.62 106 PRO A C 1
ATOM 826 O O . PRO A 1 106 ? 16.374 1.973 9.179 1.00 79.62 106 PRO A O 1
ATOM 829 N N . ALA A 1 107 ? 18.291 2.870 8.447 1.00 82.62 107 ALA A N 1
ATOM 830 C CA . ALA A 1 107 ? 17.864 4.254 8.647 1.00 82.62 107 ALA A CA 1
ATOM 831 C C . ALA A 1 107 ? 16.667 4.614 7.751 1.00 82.62 107 ALA A C 1
ATOM 833 O O . ALA A 1 107 ? 15.715 5.247 8.203 1.00 82.62 107 ALA A O 1
ATOM 834 N N . GLN A 1 108 ? 16.685 4.166 6.493 1.00 77.69 108 GLN A N 1
ATOM 835 C CA . GLN A 1 108 ? 15.586 4.405 5.561 1.00 77.69 108 GLN A CA 1
ATOM 836 C C . GLN A 1 108 ? 14.330 3.601 5.919 1.00 77.69 108 GLN A C 1
ATOM 838 O O . GLN A 1 108 ? 13.222 4.117 5.792 1.00 77.69 108 GLN A O 1
ATOM 843 N N . GLN A 1 109 ? 14.489 2.357 6.387 1.00 81.19 109 GLN A N 1
ATOM 844 C CA . GLN A 1 109 ? 13.373 1.563 6.907 1.00 81.19 109 GLN A CA 1
ATOM 845 C C . GLN A 1 109 ? 12.725 2.261 8.102 1.00 81.19 109 GLN A C 1
ATOM 847 O O . GLN A 1 109 ? 11.517 2.474 8.088 1.00 81.19 109 GLN A O 1
ATOM 852 N N . LYS A 1 110 ? 13.532 2.728 9.061 1.00 85.12 110 LYS A N 1
ATOM 853 C CA . LYS A 1 110 ? 13.038 3.454 10.233 1.00 85.12 110 LYS A CA 1
ATOM 854 C C . LYS A 1 110 ? 12.255 4.715 9.853 1.00 85.12 110 LYS A C 1
ATOM 856 O O . LYS A 1 110 ? 11.137 4.893 10.322 1.00 85.12 110 LYS A O 1
ATOM 861 N N . ALA A 1 111 ? 12.796 5.549 8.962 1.00 86.31 111 ALA A N 1
ATOM 862 C CA . ALA A 1 111 ? 12.113 6.764 8.507 1.00 86.31 111 ALA A CA 1
ATOM 863 C C . ALA A 1 111 ? 10.774 6.459 7.809 1.00 86.31 111 ALA A C 1
ATOM 865 O O . ALA A 1 111 ? 9.794 7.191 7.951 1.00 86.31 111 ALA A O 1
ATOM 866 N N . ARG A 1 112 ? 10.715 5.356 7.057 1.00 87.44 112 ARG A N 1
ATOM 867 C CA . ARG A 1 112 ? 9.491 4.913 6.389 1.00 87.44 112 ARG A CA 1
ATOM 868 C C . ARG A 1 112 ? 8.460 4.373 7.380 1.00 87.44 112 ARG A C 1
ATOM 870 O O . ARG A 1 112 ? 7.284 4.702 7.251 1.00 87.44 112 ARG A O 1
ATOM 877 N N . ASP A 1 113 ? 8.888 3.605 8.374 1.00 88.12 113 ASP A N 1
ATOM 878 C CA . ASP A 1 113 ? 8.008 3.104 9.431 1.00 88.12 113 ASP A CA 1
ATOM 879 C C . ASP A 1 113 ? 7.441 4.264 10.265 1.00 88.12 113 ASP A C 1
ATOM 881 O O . ASP A 1 113 ? 6.249 4.285 10.568 1.00 88.12 113 ASP A O 1
ATOM 885 N N . GLU A 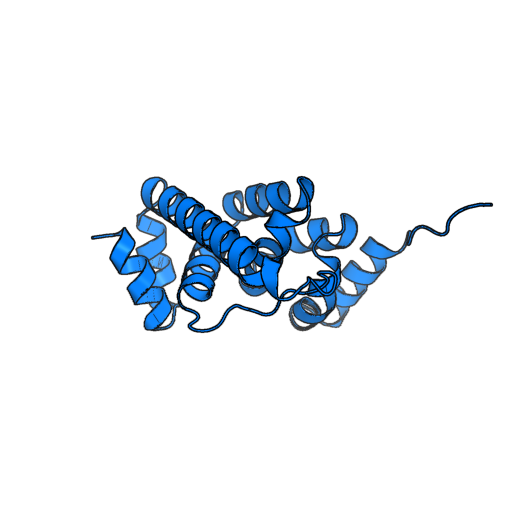1 114 ? 8.258 5.274 10.579 1.00 90.19 114 GLU A N 1
ATOM 886 C CA . GLU A 1 114 ? 7.815 6.516 11.228 1.00 90.19 114 GLU A CA 1
ATOM 887 C C . GLU A 1 114 ? 6.773 7.260 10.378 1.00 90.19 114 GLU A C 1
ATOM 889 O O . GLU A 1 114 ? 5.737 7.695 10.896 1.00 90.19 114 GLU A O 1
ATOM 894 N N . TYR A 1 115 ? 6.990 7.346 9.061 1.00 90.19 115 TYR A N 1
ATOM 895 C CA . TYR A 1 115 ? 6.008 7.904 8.130 1.00 90.19 115 TYR A CA 1
ATOM 896 C C . TYR A 1 115 ? 4.690 7.115 8.142 1.00 90.19 115 TYR A C 1
ATOM 898 O O . TYR A 1 115 ? 3.617 7.713 8.255 1.00 90.19 115 TYR A O 1
ATOM 906 N N . TRP A 1 116 ? 4.747 5.782 8.082 1.00 91.75 116 TRP A N 1
ATOM 907 C CA . TRP A 1 116 ? 3.558 4.927 8.136 1.00 91.75 116 TRP A CA 1
ATOM 908 C C . TRP A 1 116 ? 2.790 5.083 9.449 1.00 91.75 116 TRP A C 1
ATOM 910 O O . TRP A 1 116 ? 1.565 5.198 9.422 1.00 91.75 116 TRP A O 1
ATOM 920 N N . ARG A 1 117 ? 3.491 5.153 10.587 1.00 91.31 117 ARG A N 1
ATOM 921 C CA . ARG A 1 117 ? 2.879 5.396 11.904 1.00 91.31 117 ARG A CA 1
ATOM 922 C C . ARG A 1 117 ? 2.203 6.759 11.972 1.00 91.31 117 ARG A C 1
ATOM 924 O O . ARG A 1 117 ? 1.071 6.841 12.437 1.00 91.31 117 ARG A O 1
ATOM 931 N N . THR A 1 118 ? 2.858 7.802 11.464 1.00 91.88 118 THR A N 1
ATOM 932 C CA . THR A 1 118 ? 2.297 9.163 11.427 1.00 91.88 118 THR A CA 1
ATOM 933 C C . THR A 1 118 ? 1.041 9.218 10.556 1.00 91.88 118 THR A C 1
ATOM 935 O O . THR A 1 118 ? 0.031 9.813 10.941 1.00 91.88 118 THR A O 1
ATOM 938 N N . LEU A 1 119 ? 1.068 8.561 9.392 1.00 90.12 119 LEU A N 1
ATOM 939 C CA . LEU A 1 119 ? -0.085 8.478 8.497 1.00 90.12 119 LEU A CA 1
ATOM 940 C C . LEU A 1 119 ? -1.240 7.695 9.134 1.00 90.12 119 LEU A C 1
ATOM 942 O O . LEU A 1 119 ? -2.383 8.149 9.076 1.00 90.12 119 LEU A O 1
ATOM 946 N N . LEU A 1 120 ? -0.949 6.560 9.777 1.00 90.69 120 LEU A N 1
ATOM 947 C CA . LEU A 1 120 ? -1.952 5.766 10.485 1.00 90.69 120 LEU A CA 1
ATOM 948 C C . LEU A 1 120 ? -2.583 6.566 11.630 1.00 90.69 120 LEU A C 1
ATOM 950 O O . LEU A 1 120 ? -3.805 6.627 11.721 1.00 90.69 120 LEU A O 1
ATOM 954 N N . GLN A 1 121 ? -1.772 7.241 12.448 1.00 90.69 121 GLN A N 1
ATOM 955 C CA . GLN A 1 121 ? -2.257 8.095 13.533 1.00 90.69 121 GLN A CA 1
ATOM 956 C C . GLN A 1 121 ? -3.152 9.226 13.006 1.00 90.69 121 GLN A C 1
ATOM 958 O O . GLN A 1 121 ? -4.216 9.480 13.565 1.00 90.69 121 GLN A O 1
ATOM 963 N N . THR A 1 122 ? -2.768 9.866 11.898 1.00 90.44 122 THR A N 1
ATOM 964 C CA . THR A 1 122 ? -3.571 10.923 11.257 1.00 90.44 122 THR A CA 1
ATOM 965 C C . THR A 1 122 ? -4.921 10.390 10.771 1.00 90.44 122 THR A C 1
ATOM 967 O O . THR A 1 122 ? -5.951 11.044 10.954 1.00 90.44 122 THR A O 1
ATOM 970 N N . LEU A 1 123 ? -4.938 9.190 10.177 1.00 87.19 123 LEU A N 1
ATOM 971 C CA . LEU A 1 123 ? -6.171 8.532 9.738 1.00 87.19 123 LEU A CA 1
ATOM 972 C C . LEU A 1 123 ? -7.066 8.154 10.922 1.00 87.19 123 LEU A C 1
ATOM 974 O O . LEU A 1 123 ? -8.268 8.387 10.852 1.00 87.19 123 LEU A O 1
ATOM 978 N N . MET A 1 124 ? -6.493 7.636 12.011 1.00 89.00 124 MET A N 1
ATOM 979 C CA . MET A 1 124 ? -7.238 7.295 13.230 1.00 89.00 124 MET A CA 1
ATOM 980 C C . MET A 1 124 ? -7.828 8.528 13.909 1.00 89.00 124 MET A C 1
ATOM 982 O O . MET A 1 124 ? -8.986 8.500 14.310 1.00 89.00 124 MET A O 1
ATOM 986 N N . ALA A 1 125 ? -7.079 9.632 13.961 1.00 88.12 125 ALA A N 1
ATOM 987 C CA . ALA A 1 125 ? -7.571 10.893 14.508 1.00 88.12 125 ALA A CA 1
ATOM 988 C C . ALA A 1 125 ? -8.688 11.509 13.650 1.00 88.12 125 ALA A C 1
ATOM 990 O O . ALA A 1 125 ? -9.630 12.087 14.183 1.00 88.12 125 ALA A O 1
ATOM 991 N N . SER A 1 126 ? -8.594 11.385 12.323 1.00 87.25 126 SER A N 1
ATOM 992 C CA . SER A 1 126 ? -9.578 11.976 11.407 1.00 87.25 126 SER A CA 1
ATOM 993 C C . SER A 1 126 ? -10.834 11.116 11.248 1.00 87.25 126 SER A C 1
ATOM 995 O O . SER A 1 126 ? -11.919 11.649 11.035 1.00 87.25 126 SER A O 1
ATOM 997 N N . GLN A 1 127 ? -10.691 9.788 11.271 1.00 86.75 127 GLN A N 1
ATOM 998 C CA . GLN A 1 127 ? -11.747 8.834 10.924 1.00 86.75 127 GLN A CA 1
ATOM 99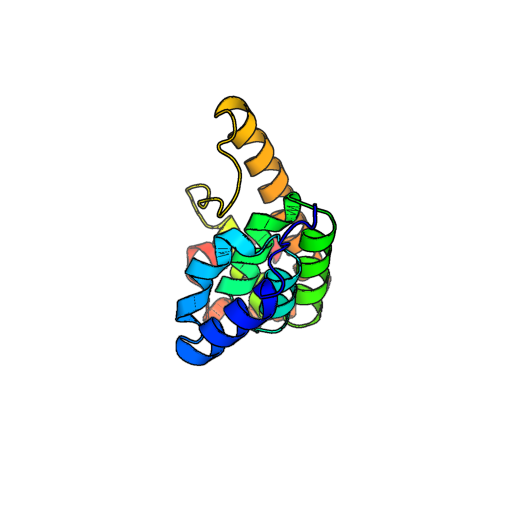9 C C . GLN A 1 127 ? -11.656 7.549 11.778 1.00 86.75 127 GLN A C 1
ATOM 1001 O O . GLN A 1 127 ? -11.393 6.464 11.248 1.00 86.75 127 GLN A O 1
ATOM 1006 N N . PRO A 1 128 ? -11.909 7.629 13.096 1.00 84.00 128 PRO A N 1
ATOM 1007 C CA . PRO A 1 128 ? -11.754 6.490 14.009 1.00 84.00 128 PRO A CA 1
ATOM 1008 C C . PRO A 1 128 ? -12.710 5.326 13.698 1.00 84.00 128 PRO A C 1
ATOM 1010 O O . PRO A 1 128 ? -12.362 4.161 13.875 1.00 84.00 128 PRO A O 1
ATOM 1013 N N . GLN A 1 129 ? -13.895 5.624 13.157 1.00 86.88 129 GLN A N 1
ATOM 1014 C CA . GLN A 1 129 ? -14.907 4.631 12.773 1.00 86.88 129 GLN A CA 1
ATOM 1015 C C . GLN A 1 129 ? -14.423 3.621 11.718 1.00 86.88 129 GLN A C 1
ATOM 1017 O O . GLN A 1 129 ? -14.837 2.464 11.741 1.00 86.88 129 GLN A O 1
ATOM 1022 N N . LEU A 1 130 ? -13.478 4.012 10.852 1.00 86.12 130 LEU A N 1
ATOM 1023 C CA . LEU A 1 130 ? -12.914 3.119 9.834 1.00 86.12 130 LEU A CA 1
ATOM 1024 C C . LEU A 1 130 ? -12.215 1.908 10.446 1.00 86.12 130 LEU A C 1
ATOM 1026 O O . LEU A 1 130 ? -12.189 0.838 9.841 1.00 86.12 130 LEU A O 1
ATOM 1030 N N . ALA A 1 131 ? -11.636 2.061 11.639 1.00 85.31 131 ALA A N 1
ATOM 1031 C CA . ALA A 1 131 ? -10.971 0.954 12.300 1.00 85.31 131 ALA A CA 1
ATOM 1032 C C . ALA A 1 131 ? -11.970 -0.157 12.637 1.00 85.31 131 ALA A C 1
ATOM 1034 O O . ALA A 1 131 ? -11.690 -1.318 12.359 1.00 85.31 131 ALA A O 1
ATOM 1035 N N . ALA A 1 132 ? -13.163 0.188 13.132 1.00 85.69 132 ALA A N 1
ATOM 1036 C CA . ALA A 1 132 ? -14.206 -0.789 13.437 1.00 85.69 132 ALA A CA 1
ATOM 1037 C C . ALA A 1 132 ? -14.680 -1.550 12.187 1.00 85.69 132 ALA A C 1
ATOM 1039 O O . ALA A 1 132 ? -14.944 -2.748 12.263 1.00 85.69 132 ALA A O 1
ATOM 1040 N N . GLU A 1 133 ? -14.738 -0.880 11.034 1.00 87.38 133 GLU A N 1
ATOM 1041 C CA . GLU A 1 133 ? -15.145 -1.494 9.765 1.00 87.38 133 GLU A CA 1
ATOM 1042 C C . GLU A 1 133 ? -14.066 -2.408 9.171 1.00 87.38 133 GLU A C 1
ATOM 1044 O O . GLU A 1 133 ? -14.387 -3.444 8.590 1.00 87.38 133 GLU A O 1
ATOM 1049 N N . VAL A 1 134 ? -12.787 -2.042 9.307 1.00 87.12 134 VAL A N 1
ATOM 1050 C CA . VAL A 1 134 ? -11.665 -2.789 8.715 1.00 87.12 134 VAL A CA 1
ATOM 1051 C C . VAL A 1 134 ? -11.183 -3.928 9.619 1.00 87.12 134 VAL A C 1
ATOM 1053 O O . VAL A 1 134 ? -10.752 -4.965 9.115 1.00 87.12 134 VAL A O 1
ATOM 1056 N N . MET A 1 135 ? -11.281 -3.783 10.943 1.00 86.81 135 MET A N 1
ATOM 1057 C CA . MET A 1 135 ? -10.808 -4.776 11.917 1.00 86.81 135 MET A CA 1
ATOM 1058 C C . MET A 1 135 ? -11.286 -6.216 11.649 1.00 86.81 135 MET A C 1
ATOM 1060 O O . MET A 1 135 ? -10.431 -7.100 11.694 1.00 86.81 135 MET A O 1
ATOM 1064 N N . PRO A 1 136 ? -12.567 -6.492 11.322 1.00 88.31 136 PRO A N 1
ATOM 1065 C CA . PRO A 1 136 ? -13.047 -7.852 11.051 1.00 88.31 136 PRO A CA 1
ATOM 1066 C C . PRO A 1 136 ? -12.347 -8.550 9.879 1.00 88.31 136 PRO A C 1
ATOM 1068 O O . PRO A 1 136 ? -12.299 -9.776 9.837 1.00 88.31 136 PRO A O 1
ATOM 1071 N N . TRP A 1 137 ? -11.798 -7.780 8.938 1.00 86.06 137 TRP A N 1
ATOM 1072 C CA . TRP A 1 137 ? -11.160 -8.284 7.720 1.00 86.06 137 TRP A CA 1
ATOM 1073 C C . TRP A 1 137 ? -9.645 -8.455 7.859 1.00 86.06 137 TRP A C 1
ATOM 1075 O O . TRP A 1 137 ? -8.993 -8.948 6.941 1.00 86.06 137 TRP A O 1
ATOM 1085 N N . LEU A 1 138 ? -9.075 -8.032 8.989 1.00 86.31 138 LEU A N 1
ATOM 1086 C CA . LEU A 1 138 ? -7.644 -8.088 9.260 1.00 86.31 138 LEU A CA 1
ATOM 1087 C C . LEU A 1 138 ? -7.261 -9.297 10.111 1.00 86.31 138 LEU A C 1
ATOM 1089 O O . LEU A 1 138 ? -8.022 -9.750 10.963 1.00 86.31 138 LEU A O 1
ATOM 1093 N N . SER A 1 139 ? -6.018 -9.749 9.950 1.00 86.69 139 SER A N 1
ATOM 1094 C CA . SER A 1 139 ? -5.402 -10.759 10.815 1.00 86.69 139 SER A CA 1
ATOM 1095 C C . SER A 1 139 ? -5.159 -10.238 12.240 1.00 86.69 139 SER A C 1
ATOM 1097 O O . SER A 1 139 ? -5.099 -9.032 12.491 1.00 86.69 139 SER A O 1
ATOM 1099 N N . THR A 1 140 ? -4.928 -11.153 13.185 1.00 87.56 140 THR A N 1
ATOM 1100 C CA . THR A 1 140 ? -4.792 -10.860 14.624 1.00 87.56 140 THR A CA 1
ATOM 1101 C C . THR A 1 140 ? -3.701 -9.832 14.955 1.00 87.56 140 THR A C 1
ATOM 1103 O O . THR A 1 140 ? -3.899 -8.970 15.810 1.00 87.56 140 THR A O 1
ATOM 1106 N N . GLN A 1 141 ? -2.551 -9.888 14.274 1.00 87.56 141 GLN A N 1
ATOM 1107 C CA . GLN A 1 141 ? -1.438 -8.955 14.496 1.00 87.56 141 GLN A CA 1
ATOM 1108 C C . GLN A 1 141 ? -1.766 -7.516 14.029 1.00 87.56 141 GLN A C 1
ATOM 1110 O O . GLN A 1 141 ? -1.693 -6.612 14.863 1.00 87.56 141 GLN A O 1
ATOM 1115 N N . PRO A 1 142 ? -2.206 -7.268 12.774 1.00 87.00 142 PRO A N 1
ATOM 1116 C CA . PRO A 1 142 ? -2.685 -5.949 12.341 1.00 87.00 142 PRO A CA 1
ATOM 1117 C C . PRO A 1 142 ? -3.825 -5.385 13.199 1.00 87.00 142 PRO A C 1
ATOM 1119 O O . PRO A 1 142 ? -3.842 -4.191 13.494 1.00 87.00 142 PRO A O 1
ATOM 1122 N N . GLN A 1 143 ? -4.758 -6.233 13.650 1.00 88.44 143 GLN A N 1
ATOM 1123 C CA . GLN A 1 143 ? -5.813 -5.807 14.575 1.00 88.44 143 GLN A CA 1
ATOM 1124 C C . GLN A 1 143 ? -5.238 -5.277 15.896 1.00 88.44 143 GLN A C 1
ATOM 1126 O O . GLN A 1 143 ? -5.731 -4.279 16.416 1.00 88.44 143 GLN A O 1
ATOM 1131 N N . SER A 1 144 ? -4.204 -5.928 16.439 1.00 88.50 144 SER A N 1
ATOM 1132 C CA . SER A 1 144 ? -3.518 -5.469 17.655 1.00 88.50 144 SER A CA 1
ATOM 1133 C C . SER A 1 144 ? -2.883 -4.090 17.456 1.00 88.50 144 SER A C 1
ATOM 1135 O O . SER A 1 144 ? -3.045 -3.205 18.296 1.00 88.50 144 SER A O 1
ATOM 1137 N N . VAL A 1 145 ? -2.241 -3.876 16.299 1.00 88.19 145 VAL A N 1
ATOM 1138 C CA . VAL A 1 145 ? -1.677 -2.570 15.930 1.00 88.19 145 VAL A CA 1
ATOM 1139 C C . VAL A 1 145 ? -2.770 -1.507 15.943 1.00 88.19 145 VAL A C 1
ATOM 1141 O O . VAL A 1 145 ? -2.615 -0.512 16.639 1.00 88.19 145 VAL A O 1
ATOM 1144 N N . LEU A 1 146 ? -3.902 -1.729 15.266 1.00 87.38 146 LEU A N 1
ATOM 1145 C CA . LEU A 1 146 ? -5.005 -0.759 15.254 1.00 87.38 146 LEU A CA 1
ATOM 1146 C C . LEU A 1 146 ? -5.566 -0.477 16.649 1.00 87.38 146 LEU A C 1
ATOM 1148 O O . LEU A 1 146 ? -5.772 0.683 16.994 1.00 87.38 146 LEU A O 1
ATOM 1152 N N . LYS A 1 147 ? -5.753 -1.513 17.475 1.00 87.06 147 LYS A N 1
ATOM 1153 C CA . LYS A 1 147 ? -6.235 -1.354 18.856 1.00 87.06 147 LYS A CA 1
ATOM 1154 C C . LYS A 1 147 ? -5.321 -0.462 19.695 1.00 87.06 147 LYS A C 1
ATOM 1156 O O . LYS A 1 147 ? -5.832 0.318 20.488 1.00 87.06 147 LYS A O 1
ATOM 1161 N N . SER A 1 148 ? -4.003 -0.515 19.490 1.00 87.56 148 SER A N 1
ATOM 1162 C CA . SER A 1 148 ? -3.068 0.359 20.216 1.00 87.56 148 SER A CA 1
ATOM 1163 C C . SER A 1 148 ? -3.226 1.853 19.903 1.00 87.56 148 SER A C 1
ATOM 1165 O O . SER A 1 148 ? -2.782 2.673 20.697 1.00 87.56 148 SER A O 1
ATOM 1167 N N . TYR A 1 149 ? -3.862 2.210 18.780 1.00 83.06 149 TYR A N 1
ATOM 1168 C CA . TYR A 1 149 ? -4.149 3.602 18.404 1.00 83.06 149 TYR A CA 1
ATOM 1169 C C . TYR A 1 149 ? -5.567 4.057 18.786 1.00 83.06 149 TYR A C 1
ATOM 1171 O O . TYR A 1 149 ? -5.875 5.237 18.639 1.00 83.06 149 TYR A O 1
ATOM 1179 N N . LEU A 1 150 ? -6.433 3.136 19.223 1.00 77.62 150 LEU A N 1
ATOM 1180 C CA . LEU A 1 150 ? -7.810 3.420 19.653 1.00 77.62 150 LEU A CA 1
ATOM 1181 C C . LEU A 1 150 ? -7.966 3.479 21.181 1.00 77.62 150 LEU A C 1
ATOM 1183 O O . LEU A 1 150 ? -9.033 3.866 21.655 1.00 77.62 150 LEU A O 1
ATOM 1187 N N . SER A 1 151 ? -6.947 3.034 21.924 1.00 62.91 151 SER A N 1
ATOM 1188 C CA . SER A 1 151 ? -6.906 3.041 23.391 1.00 62.91 151 SER A CA 1
ATOM 1189 C C . SER A 1 151 ? -6.321 4.333 23.939 1.00 62.91 151 SER A C 1
ATOM 1191 O O . SER A 1 151 ? -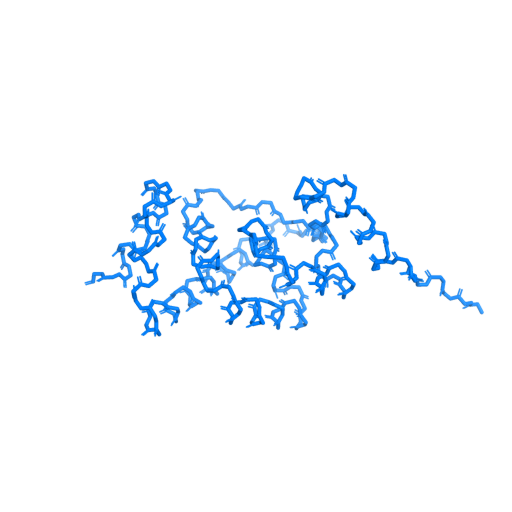6.661 4.614 25.109 1.00 62.91 151 SER A O 1
#

Organism: Escherichia coli (NCBI:txid562)

Sequence (151 aa):
YMSHENHFGYAACAALLREQGLAAIPRLAMYAHKEDCGSLLVQINHPQVIRTLLLVADKNKPSLQRVAKYHKNFPHATLAALAELLALTEPPARPGYPIIEDKKLPAQQKARDEYWRTLLQTLMASQPQLAAEVMPWLSTQPQSVLKSYLS

Secondary structure (DSSP, 8-state):
------TTHHHHHHHHHHHHGGGGHHHHGGGTTSHHHHHHHTTS--HHHHHHHHHSTTS-HHHHHHHHHHHHH-HHHHHHHHHHHHH-SSPPP-TT-----TTTHHHHHHHHHHHHHHHHHHHHHH-THHHHHHGGGS-HHHHHHHHHHH-

pLDDT: mean 82.85, std 11.15, range [35.22, 91.88]

Nearest PDB structures (foldseek):
  8oyx-assembly2_B  TM=2.426E-01  e=5.431E+00  synthetic construct
  3q0v-assembly1_A  TM=2.484E-01  e=8.436E+00  Mycobacterium tuberculosis

Solvent-accessible surface area (backbone atoms only — not comparable to full-atom v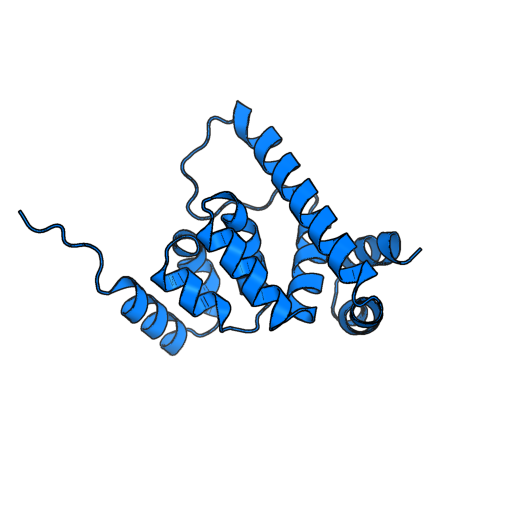alues): 8674 Å² total; per-residue (Å²): 137,84,79,83,66,72,84,50,49,42,60,53,49,51,49,43,38,71,76,50,41,78,78,34,50,76,75,44,36,50,43,40,66,41,69,46,42,30,60,56,47,56,72,50,96,44,43,70,44,50,43,46,39,64,67,33,24,88,77,42,73,68,24,38,51,42,46,59,53,30,39,74,76,37,47,63,43,41,53,52,30,47,28,47,61,73,49,48,92,64,86,75,85,63,62,65,60,73,91,66,62,76,85,56,49,61,61,55,50,50,56,48,52,53,49,49,50,54,51,50,51,52,46,43,74,76,44,54,68,52,52,71,71,46,40,85,79,47,58,76,59,24,38,50,54,52,49,70,75,75,111

Mean predicted aligned error: 7.11 Å